Protein AF-A0A2H9QGA7-F1 (afdb_monomer)

Sequence (63 aa):
MFTAYKERENELKRKKGVKHVLVIKNFGKECGASLAHNHSQLITFPFIPDKIKREKEKAEEYY

Foldseek 3Di:
DVVVVVVVLVVQVPDPLFDDKDKAFQADVVSPDPDNDGDIDIDTDSDDPVVNVVVVVVVVVVD

Mean predicted aligned error: 3.21 Å

Solvent-accessible surface area (backbone atoms only — not comparable to full-atom values): 3942 Å² total; per-residue (Å²): 112,69,64,62,51,53,55,52,48,56,58,51,59,70,39,89,66,46,61,36,76,48,80,49,69,49,72,53,62,93,56,68,28,91,58,93,67,93,62,69,50,77,48,78,31,73,50,72,56,67,68,60,52,52,54,49,53,54,54,61,72,73,107

Structure (mmCIF, N/CA/C/O backbone):
data_AF-A0A2H9QGA7-F1
#
_entry.id   AF-A0A2H9QGA7-F1
#
loop_
_atom_site.group_PDB
_atom_site.id
_atom_site.type_symbol
_atom_site.label_atom_id
_atom_site.label_alt_id
_atom_site.label_comp_id
_atom_site.label_asym_id
_atom_site.label_entity_id
_atom_site.label_seq_id
_atom_site.pdbx_PDB_ins_code
_atom_site.Cartn_x
_atom_site.Cartn_y
_atom_site.Cartn_z
_atom_site.occupancy
_atom_site.B_iso_or_equiv
_atom_site.auth_seq_id
_atom_site.auth_comp_id
_atom_site.auth_asym_id
_atom_site.auth_atom_id
_atom_site.pdbx_PDB_model_num
ATOM 1 N N . MET A 1 1 ? 12.977 9.751 -0.938 1.00 78.75 1 MET A N 1
ATOM 2 C CA . MET A 1 1 ?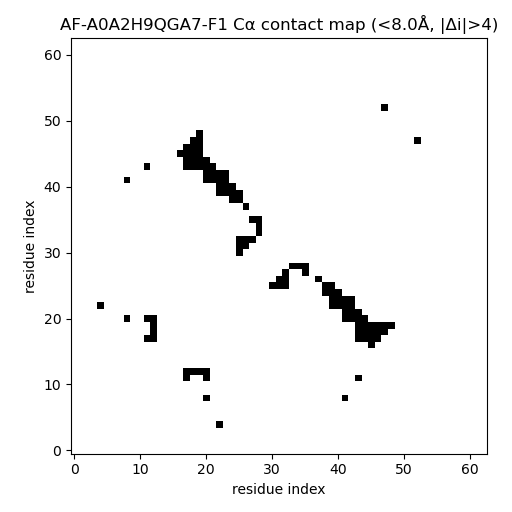 11.959 8.873 -1.568 1.00 78.75 1 MET A CA 1
ATOM 3 C C . MET A 1 1 ? 10.847 8.490 -0.593 1.00 78.75 1 MET A C 1
ATOM 5 O O . MET A 1 1 ? 9.698 8.765 -0.900 1.00 78.75 1 MET A O 1
ATOM 9 N N . PHE A 1 2 ? 11.157 7.949 0.593 1.00 93.88 2 PHE A N 1
ATOM 10 C CA . PHE A 1 2 ? 10.139 7.596 1.600 1.00 93.88 2 PHE A CA 1
ATOM 11 C C . PHE A 1 2 ? 9.240 8.765 2.033 1.00 93.88 2 PHE A C 1
ATOM 13 O O . PHE A 1 2 ? 8.048 8.564 2.239 1.00 93.88 2 PHE A O 1
ATOM 20 N N . THR A 1 3 ? 9.776 9.988 2.093 1.00 97.56 3 THR A N 1
ATOM 21 C CA . THR A 1 3 ? 8.990 11.202 2.369 1.00 97.56 3 T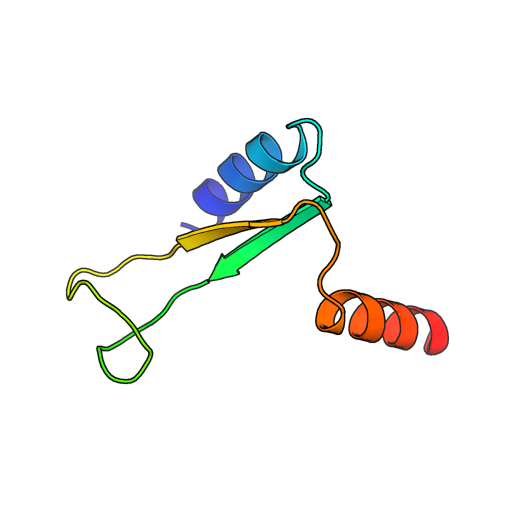HR A CA 1
ATOM 22 C C . THR A 1 3 ? 7.854 11.391 1.364 1.00 97.56 3 THR A C 1
ATOM 24 O O . THR A 1 3 ? 6.709 11.533 1.775 1.00 97.56 3 THR A O 1
ATOM 27 N N . ALA A 1 4 ? 8.139 11.263 0.063 1.00 96.88 4 ALA A N 1
ATOM 28 C CA . ALA A 1 4 ? 7.131 11.394 -0.990 1.00 96.88 4 ALA A CA 1
ATOM 29 C C . ALA A 1 4 ? 6.043 10.308 -0.894 1.00 96.88 4 ALA A C 1
ATOM 31 O O . ALA A 1 4 ? 4.868 10.579 -1.139 1.00 96.88 4 ALA A O 1
ATOM 32 N N . TYR A 1 5 ? 6.404 9.080 -0.495 1.00 97.56 5 TYR A N 1
ATOM 33 C CA . TYR A 1 5 ? 5.414 8.027 -0.243 1.00 97.56 5 TYR A CA 1
ATOM 34 C C . TYR A 1 5 ? 4.520 8.372 0.940 1.00 97.56 5 TYR A C 1
ATOM 36 O O . TYR A 1 5 ? 3.305 8.279 0.816 1.00 97.56 5 TYR A O 1
ATOM 44 N N . LYS A 1 6 ? 5.108 8.815 2.056 1.00 97.62 6 LYS A N 1
ATOM 45 C CA . LYS A 1 6 ? 4.374 9.186 3.269 1.00 97.62 6 LYS A CA 1
ATOM 46 C C . LYS A 1 6 ? 3.411 10.344 3.015 1.00 97.62 6 LYS A C 1
ATOM 48 O O . LYS A 1 6 ? 2.259 10.287 3.435 1.00 97.62 6 LYS A O 1
ATOM 53 N N . GLU A 1 7 ? 3.864 11.384 2.321 1.00 98.12 7 GLU A N 1
ATOM 54 C CA . GLU A 1 7 ? 3.027 12.529 1.947 1.00 98.12 7 GLU A CA 1
ATOM 55 C C . GLU A 1 7 ? 1.833 12.078 1.107 1.00 98.12 7 GLU A C 1
ATOM 57 O O . GLU A 1 7 ? 0.681 12.341 1.467 1.00 98.12 7 GLU A O 1
ATOM 62 N N . ARG A 1 8 ? 2.091 11.306 0.046 1.00 97.75 8 ARG A N 1
ATOM 63 C CA . ARG A 1 8 ? 1.031 10.843 -0.847 1.00 97.75 8 ARG A CA 1
ATOM 64 C C . ARG A 1 8 ? 0.078 9.859 -0.177 1.00 97.75 8 ARG A C 1
ATOM 66 O O . ARG A 1 8 ? -1.130 9.921 -0.393 1.00 97.75 8 ARG A O 1
ATOM 73 N N . GLU A 1 9 ? 0.595 8.958 0.647 1.00 97.81 9 GLU A N 1
ATOM 74 C CA . GLU A 1 9 ? -0.207 8.028 1.434 1.00 97.81 9 GLU A CA 1
ATOM 75 C C . GLU A 1 9 ? -1.149 8.783 2.381 1.00 97.81 9 GLU A C 1
ATOM 77 O O . GLU A 1 9 ? -2.344 8.488 2.422 1.00 97.81 9 GLU A O 1
ATOM 82 N N . ASN A 1 10 ? -0.643 9.794 3.093 1.00 97.25 10 ASN A N 1
ATOM 83 C CA . ASN A 1 10 ? -1.445 10.616 3.998 1.00 97.25 10 ASN A CA 1
ATOM 84 C C . ASN A 1 10 ? -2.558 11.367 3.262 1.00 97.25 10 ASN A C 1
ATOM 86 O O . ASN A 1 10 ? -3.672 11.466 3.773 1.00 97.25 10 ASN A O 1
ATOM 90 N N . GLU A 1 11 ? -2.287 11.883 2.063 1.00 98.00 11 GLU A N 1
ATOM 91 C CA . GLU A 1 11 ? -3.320 12.475 1.208 1.00 98.00 11 GLU A CA 1
ATOM 92 C C . GLU A 1 1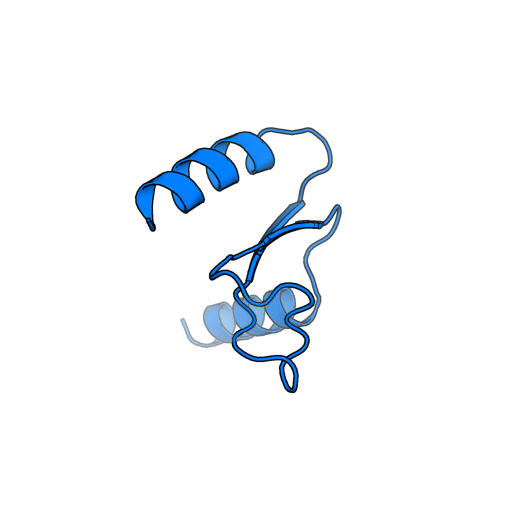1 ? -4.395 11.464 0.806 1.00 98.00 11 GLU A C 1
ATOM 94 O O . GLU A 1 11 ? -5.588 11.759 0.892 1.00 98.00 11 GLU A O 1
ATOM 99 N N . LEU A 1 12 ? -3.989 10.266 0.379 1.00 97.88 12 LEU A N 1
ATOM 100 C CA . LEU A 1 12 ? -4.910 9.225 -0.074 1.00 97.88 12 LEU A CA 1
ATOM 101 C C . LEU A 1 12 ? -5.775 8.683 1.068 1.00 97.88 12 LEU A C 1
ATOM 103 O O . LEU A 1 12 ? -6.971 8.487 0.867 1.00 97.88 12 LEU A O 1
ATOM 107 N N . LYS A 1 13 ? -5.214 8.517 2.272 1.00 95.75 13 LYS A N 1
ATOM 108 C CA . LYS A 1 13 ? -5.945 8.077 3.475 1.00 95.75 13 LYS A CA 1
ATOM 109 C C . LYS A 1 13 ? -7.082 9.019 3.877 1.00 95.75 13 LYS A C 1
ATOM 111 O O . LYS A 1 13 ? -8.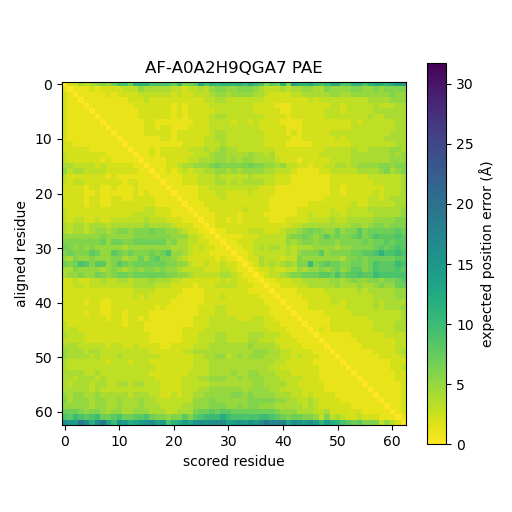035 8.575 4.505 1.00 95.75 13 LYS A O 1
ATOM 116 N N . ARG A 1 14 ? -7.014 10.304 3.507 1.00 97.00 14 ARG A N 1
ATOM 117 C CA . ARG A 1 14 ? -8.090 11.277 3.773 1.00 97.00 14 ARG A CA 1
ATOM 118 C C . ARG A 1 14 ? -9.271 11.159 2.807 1.00 97.00 14 ARG A C 1
ATOM 120 O O . ARG A 1 14 ? -10.318 11.751 3.057 1.00 97.00 14 ARG A O 1
ATOM 127 N N . LYS A 1 15 ? -9.135 10.427 1.696 1.00 97.56 15 LYS A N 1
ATOM 128 C CA . LYS A 1 15 ? -10.226 10.269 0.727 1.00 97.56 15 LYS A CA 1
ATOM 129 C C . LYS A 1 15 ? -11.300 9.329 1.269 1.00 97.56 15 LYS A C 1
ATOM 131 O O . LYS A 1 15 ? -11.007 8.224 1.725 1.00 97.56 15 LYS A O 1
ATOM 136 N N . LYS A 1 16 ? -12.566 9.745 1.155 1.00 97.12 16 LYS A N 1
ATOM 137 C CA . LYS A 1 16 ? -13.716 8.927 1.556 1.00 97.12 16 LYS A CA 1
ATOM 138 C C . LYS A 1 16 ? -13.678 7.579 0.837 1.00 97.12 16 LYS A C 1
ATOM 140 O O . LYS A 1 16 ? -13.512 7.517 -0.377 1.00 97.12 16 LYS A O 1
ATOM 145 N N . GLY A 1 17 ? -13.859 6.510 1.605 1.00 96.50 17 GLY A N 1
ATOM 146 C CA . GLY A 1 17 ? -13.898 5.149 1.085 1.00 96.50 17 GLY A CA 1
ATOM 147 C C . GLY A 1 17 ? -12.536 4.473 0.973 1.00 96.50 17 GLY A C 1
ATOM 148 O O . GLY A 1 17 ? -12.527 3.265 0.813 1.00 96.50 17 GLY A O 1
ATOM 149 N N . VAL A 1 18 ? -11.406 5.173 1.123 1.00 98.12 18 VAL A N 1
ATOM 150 C CA . VAL A 1 18 ? -10.095 4.513 1.222 1.00 98.12 18 VAL A CA 1
ATOM 151 C C . VAL A 1 18 ? -9.946 3.910 2.616 1.00 98.12 18 VAL A C 1
ATOM 153 O O . VAL A 1 18 ? -10.070 4.613 3.615 1.00 98.12 18 VAL A O 1
ATOM 156 N N . LYS A 1 19 ? -9.670 2.605 2.689 1.00 97.12 19 LYS A N 1
ATOM 157 C CA . LYS A 1 19 ? -9.419 1.898 3.955 1.00 97.12 19 LYS A CA 1
ATOM 158 C C . LYS A 1 19 ? -7.986 1.409 4.099 1.00 97.12 19 LYS A C 1
ATOM 160 O O . LYS A 1 19 ? -7.495 1.311 5.217 1.00 97.12 19 LYS A O 1
ATOM 165 N N . HIS A 1 20 ? -7.300 1.142 2.993 1.00 97.44 20 HIS A N 1
ATOM 166 C CA . HIS A 1 20 ? -5.898 0.745 3.013 1.00 97.44 20 HIS A CA 1
ATOM 167 C C . HIS A 1 20 ? -5.145 1.352 1.828 1.00 97.44 20 HIS A C 1
ATOM 169 O O . HIS A 1 20 ? -5.706 1.494 0.740 1.00 97.44 20 HIS A O 1
ATOM 175 N N . VAL A 1 21 ? -3.877 1.700 2.040 1.00 97.81 21 VAL A N 1
ATOM 176 C CA . VAL A 1 21 ? -2.961 2.155 0.991 1.00 97.81 21 VAL A CA 1
ATOM 177 C C . VAL A 1 21 ? -1.747 1.241 1.023 1.00 97.81 21 VAL A C 1
ATOM 179 O O . VAL A 1 21 ? -1.125 1.085 2.068 1.00 97.81 21 VAL A O 1
ATOM 182 N N . LEU A 1 22 ? -1.427 0.640 -0.116 1.00 96.88 22 LEU A N 1
ATOM 183 C CA . LEU A 1 22 ? -0.286 -0.245 -0.286 1.00 96.88 22 LEU A CA 1
ATOM 184 C C . LEU A 1 22 ? 0.750 0.434 -1.182 1.00 96.88 22 LEU A C 1
ATOM 186 O O . LEU A 1 22 ? 0.429 0.843 -2.298 1.00 96.88 22 LEU A O 1
ATOM 190 N N . VAL A 1 23 ? 1.990 0.524 -0.706 1.00 96.75 23 VAL A N 1
ATOM 191 C CA . VAL A 1 23 ? 3.147 0.954 -1.501 1.00 96.75 23 VAL A CA 1
ATOM 192 C C . VAL A 1 23 ? 3.886 -0.301 -1.965 1.00 96.75 23 VAL A C 1
ATOM 194 O O . VAL A 1 23 ? 4.325 -1.087 -1.129 1.00 96.75 23 VAL A O 1
ATOM 197 N N . ILE A 1 24 ? 4.039 -0.491 -3.277 1.00 96.12 24 ILE A N 1
ATOM 198 C CA . ILE A 1 24 ? 4.790 -1.619 -3.850 1.00 96.12 24 ILE A CA 1
ATOM 199 C C . ILE A 1 24 ? 5.887 -1.141 -4.790 1.00 96.12 24 ILE A C 1
ATOM 201 O O . ILE A 1 24 ? 5.796 -0.076 -5.404 1.00 96.12 24 ILE A O 1
ATOM 205 N N . LYS A 1 25 ? 6.914 -1.971 -4.938 1.00 95.25 25 LYS A N 1
ATOM 206 C CA . LYS A 1 25 ? 7.966 -1.794 -5.927 1.00 95.25 25 LYS A CA 1
ATOM 207 C C . LYS A 1 25 ? 8.282 -3.135 -6.564 1.00 95.25 25 LYS A C 1
ATOM 209 O O . LYS A 1 25 ? 8.785 -4.028 -5.890 1.00 95.25 25 LYS A O 1
ATOM 214 N N . ASN A 1 26 ? 8.035 -3.232 -7.862 1.00 95.56 26 ASN A N 1
ATOM 215 C CA . ASN A 1 26 ? 8.429 -4.383 -8.659 1.00 95.56 26 ASN A CA 1
ATOM 216 C C . ASN A 1 26 ? 9.754 -4.045 -9.342 1.00 95.56 26 ASN A C 1
ATOM 218 O O . ASN A 1 26 ? 9.868 -3.007 -9.994 1.00 95.56 26 ASN A O 1
ATOM 222 N N . PHE A 1 27 ? 10.764 -4.896 -9.175 1.00 94.38 27 PHE A N 1
ATOM 223 C CA . PHE A 1 27 ? 12.064 -4.716 -9.815 1.00 94.38 27 PHE A CA 1
ATOM 224 C C . PHE A 1 27 ? 12.336 -5.856 -10.791 1.00 94.38 27 PHE A C 1
ATOM 226 O O . PHE A 1 27 ? 12.373 -7.017 -10.393 1.00 94.38 27 PHE A O 1
ATOM 233 N N . GLY A 1 28 ? 12.556 -5.505 -12.059 1.00 92.62 28 GLY A N 1
ATOM 234 C CA . GLY A 1 28 ? 12.776 -6.466 -13.137 1.00 92.62 28 GLY A CA 1
ATOM 235 C C . GLY A 1 28 ? 11.478 -7.012 -13.738 1.00 92.62 28 GLY A C 1
ATOM 236 O O . GLY A 1 28 ? 10.433 -7.072 -13.088 1.00 92.62 28 GLY A O 1
ATOM 237 N N . LYS A 1 29 ? 11.558 -7.403 -15.014 1.00 91.50 29 LYS A N 1
ATOM 238 C CA . LYS A 1 29 ? 10.415 -7.899 -15.796 1.00 91.50 29 LYS A CA 1
ATOM 239 C C . LYS A 1 29 ? 9.790 -9.151 -15.174 1.00 91.50 29 LYS A C 1
ATOM 241 O O . LYS A 1 29 ? 8.570 -9.227 -15.077 1.00 91.50 29 LYS A O 1
ATOM 246 N N . GLU A 1 30 ? 10.624 -10.069 -14.685 1.00 94.50 30 GLU A N 1
ATOM 247 C CA . GLU A 1 30 ? 10.195 -11.323 -14.042 1.00 94.50 30 GLU A CA 1
ATOM 248 C C . GLU A 1 30 ? 9.357 -11.092 -12.775 1.00 94.50 30 GLU A C 1
ATOM 250 O O . GLU A 1 30 ? 8.499 -11.897 -12.430 1.00 94.50 30 GLU A O 1
ATOM 255 N N . CYS A 1 31 ? 9.545 -9.950 -12.108 1.00 91.75 31 CYS A N 1
ATOM 256 C CA . CYS A 1 31 ? 8.777 -9.554 -10.926 1.00 91.75 31 CYS A CA 1
ATOM 257 C C . CYS A 1 31 ? 7.542 -8.703 -11.276 1.00 91.75 31 CYS A C 1
ATOM 259 O O . CYS A 1 31 ? 6.957 -8.075 -10.395 1.00 91.75 31 CYS A O 1
ATOM 261 N N . GLY A 1 32 ? 7.170 -8.617 -12.558 1.00 89.12 32 GLY A N 1
ATOM 262 C CA . GLY A 1 32 ? 6.009 -7.854 -13.016 1.00 89.12 32 GLY A CA 1
ATOM 263 C C . GLY A 1 32 ? 6.256 -6.355 -13.206 1.00 89.12 32 GLY A C 1
ATOM 264 O O . GLY A 1 32 ? 5.296 -5.583 -13.225 1.00 89.12 32 GLY A O 1
ATOM 265 N N . ALA A 1 33 ? 7.510 -5.904 -13.344 1.00 91.94 33 ALA A N 1
ATOM 266 C CA . ALA A 1 33 ? 7.776 -4.532 -13.774 1.00 91.94 33 ALA A CA 1
ATOM 267 C C . ALA A 1 33 ? 7.458 -4.387 -15.272 1.00 91.94 33 ALA A C 1
ATOM 269 O O . ALA A 1 33 ? 8.113 -4.992 -16.120 1.00 91.94 33 ALA A O 1
ATOM 270 N N . SER A 1 34 ? 6.460 -3.567 -15.605 1.00 91.19 34 SER A N 1
ATOM 271 C CA . SER A 1 34 ? 6.067 -3.308 -16.997 1.00 91.19 34 SER A CA 1
ATOM 272 C C . SER A 1 34 ? 6.965 -2.285 -17.697 1.00 91.19 34 SER A C 1
ATOM 274 O O . SER A 1 34 ? 7.007 -2.232 -18.923 1.00 91.19 34 SER A O 1
ATOM 276 N N . LEU A 1 35 ? 7.673 -1.456 -16.926 1.00 91.00 35 LEU A N 1
ATOM 277 C CA . LEU A 1 35 ? 8.549 -0.400 -17.423 1.00 91.00 35 LEU A CA 1
ATOM 278 C C . LEU A 1 35 ? 9.969 -0.63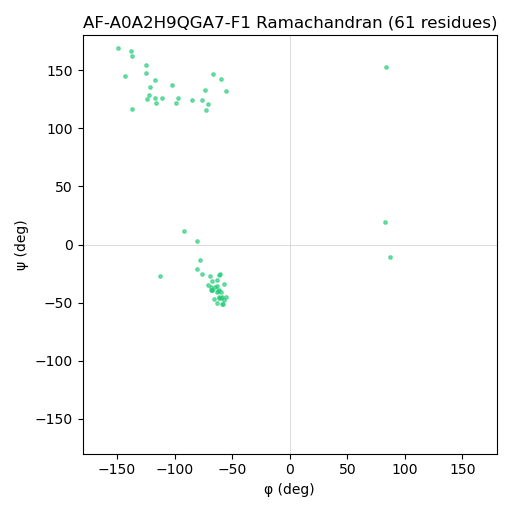3 -16.911 1.00 91.00 35 LEU A C 1
ATOM 280 O O . LEU A 1 35 ? 10.168 -0.915 -15.732 1.00 91.00 35 LEU A O 1
ATOM 284 N N . ALA A 1 36 ? 10.954 -0.489 -17.802 1.00 90.56 36 ALA A N 1
ATOM 285 C CA . ALA A 1 36 ? 12.364 -0.685 -17.463 1.00 90.56 36 ALA A CA 1
ATOM 286 C C . ALA A 1 36 ? 12.913 0.415 -16.539 1.00 90.56 36 ALA A C 1
ATOM 288 O O . ALA A 1 36 ? 13.849 0.180 -15.777 1.00 90.56 36 ALA A O 1
ATOM 289 N N . HIS A 1 37 ? 12.335 1.620 -16.596 1.00 94.94 37 HIS A N 1
ATOM 290 C CA . HIS A 1 37 ? 12.722 2.701 -15.699 1.00 94.94 37 HIS A CA 1
ATOM 291 C C . HIS A 1 37 ? 12.336 2.369 -14.254 1.00 94.94 37 HIS A C 1
ATOM 293 O O . HIS A 1 37 ? 11.312 1.742 -13.986 1.00 94.94 37 HIS A O 1
ATOM 299 N N . ASN A 1 38 ? 13.140 2.831 -13.303 1.00 93.44 38 ASN A N 1
ATOM 300 C CA . ASN A 1 38 ? 12.930 2.543 -11.891 1.00 93.44 38 ASN A CA 1
ATOM 301 C C . ASN A 1 38 ? 11.696 3.288 -11.349 1.00 93.44 38 ASN A C 1
ATOM 303 O O . ASN A 1 38 ? 11.656 4.517 -11.390 1.00 93.44 38 ASN A O 1
ATOM 307 N N . HIS A 1 39 ? 10.709 2.558 -10.826 1.00 94.56 39 HIS A N 1
ATOM 308 C CA . HIS A 1 39 ? 9.466 3.129 -10.307 1.00 94.56 39 HIS A CA 1
ATOM 309 C C . HIS A 1 39 ? 8.884 2.301 -9.152 1.00 94.56 39 HIS A C 1
ATOM 311 O O . HIS A 1 39 ? 9.330 1.191 -8.866 1.00 94.56 39 HIS A O 1
ATOM 317 N N . SER A 1 40 ? 7.886 2.877 -8.485 1.00 95.94 40 SER A N 1
ATOM 318 C CA . SER A 1 40 ? 7.072 2.249 -7.442 1.00 95.94 40 SER A CA 1
ATOM 319 C C . SER A 1 40 ? 5.611 2.632 -7.673 1.00 95.94 40 SER A C 1
ATOM 321 O O . SER A 1 40 ? 5.330 3.612 -8.365 1.00 95.94 40 SER A O 1
ATOM 323 N N . GLN A 1 41 ? 4.680 1.893 -7.082 1.00 96.38 41 GLN A N 1
ATOM 324 C CA . GLN A 1 41 ? 3.244 2.113 -7.232 1.00 96.38 41 GLN A 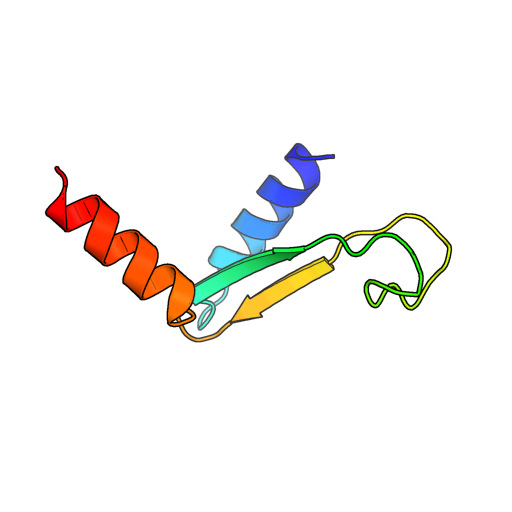CA 1
ATOM 325 C C . GLN A 1 41 ? 2.581 2.282 -5.863 1.00 96.38 41 GLN A C 1
ATOM 327 O O . GLN A 1 41 ? 3.009 1.688 -4.874 1.00 96.38 41 GLN A O 1
ATOM 332 N N . LEU A 1 42 ? 1.524 3.094 -5.817 1.00 97.25 42 LEU A N 1
ATOM 333 C CA . LEU A 1 42 ? 0.628 3.219 -4.669 1.00 97.25 42 LEU A CA 1
ATOM 334 C C . LEU A 1 42 ? -0.766 2.763 -5.088 1.00 97.25 42 LEU A C 1
ATOM 336 O O . LEU A 1 42 ? -1.316 3.275 -6.061 1.00 97.25 42 LEU A O 1
ATOM 340 N N . ILE A 1 43 ? -1.338 1.826 -4.339 1.00 97.12 43 ILE A N 1
ATOM 341 C CA . ILE A 1 43 ? -2.645 1.227 -4.619 1.00 97.12 43 ILE A CA 1
ATOM 342 C C . ILE A 1 43 ? -3.552 1.462 -3.414 1.00 97.12 43 ILE A C 1
ATOM 344 O O . ILE A 1 43 ? -3.178 1.162 -2.282 1.00 97.12 43 ILE A O 1
ATOM 348 N N . THR A 1 44 ? -4.749 2.002 -3.643 1.00 98.19 44 THR A N 1
ATOM 349 C CA . THR A 1 44 ? -5.752 2.212 -2.591 1.00 98.19 44 THR A CA 1
ATOM 350 C C . THR A 1 44 ? -6.835 1.149 -2.655 1.00 98.19 44 THR A C 1
ATOM 352 O O . THR A 1 44 ? -7.362 0.881 -3.733 1.00 98.19 44 THR A O 1
ATOM 355 N N . PHE A 1 45 ? -7.237 0.625 -1.502 1.00 97.94 45 PHE A N 1
ATOM 356 C CA . PHE A 1 45 ? -8.321 -0.344 -1.387 1.00 97.94 45 PHE A CA 1
ATOM 357 C C . PHE A 1 45 ? -9.479 0.226 -0.563 1.00 97.94 45 PHE A C 1
ATOM 359 O O . PHE A 1 45 ? -9.232 0.880 0.460 1.00 97.94 45 PHE A O 1
ATOM 366 N N . PRO A 1 46 ? -10.740 -0.056 -0.945 1.00 97.75 46 PRO A N 1
ATOM 367 C CA . PRO A 1 46 ? -11.901 0.323 -0.147 1.00 97.75 46 PRO A CA 1
ATOM 368 C C . PRO A 1 46 ? -12.192 -0.629 1.024 1.00 97.75 46 PRO A C 1
ATOM 370 O O . PRO A 1 46 ? -13.151 -0.451 1.774 1.00 97.75 46 PRO A O 1
ATOM 373 N N . PHE A 1 47 ? -11.341 -1.635 1.209 1.00 97.62 47 PHE A N 1
ATOM 374 C CA . PHE A 1 47 ? -11.371 -2.608 2.293 1.00 97.62 47 PHE A CA 1
ATOM 375 C C . PHE A 1 47 ? -9.946 -2.851 2.809 1.00 97.62 47 PHE A C 1
ATOM 377 O O . PHE A 1 47 ? -8.970 -2.461 2.170 1.00 97.62 47 PHE A O 1
ATOM 384 N N . ILE A 1 48 ? -9.822 -3.499 3.969 1.00 97.25 48 ILE A N 1
ATOM 385 C CA . ILE A 1 48 ? -8.527 -3.983 4.463 1.00 97.25 48 ILE A CA 1
ATOM 386 C C . ILE A 1 48 ? -8.264 -5.360 3.835 1.00 97.25 48 ILE A C 1
ATOM 388 O O . ILE A 1 48 ? -9.118 -6.235 3.992 1.00 97.25 48 ILE A O 1
ATOM 392 N N . PRO A 1 49 ? -7.140 -5.584 3.129 1.00 97.06 49 PRO A N 1
ATOM 393 C CA . PRO A 1 49 ? -6.800 -6.907 2.605 1.00 97.06 49 PRO A CA 1
ATOM 394 C C . PRO A 1 49 ? -6.664 -7.950 3.723 1.00 97.06 49 PRO A C 1
ATOM 396 O O . PRO A 1 49 ? -6.108 -7.655 4.780 1.00 97.06 49 PRO A O 1
ATOM 399 N N . ASP A 1 50 ? -7.112 -9.185 3.492 1.00 97.31 50 ASP A N 1
ATOM 400 C CA . ASP A 1 50 ? -7.194 -10.203 4.555 1.00 97.31 50 ASP A CA 1
ATOM 401 C C . ASP A 1 50 ? -5.839 -10.591 5.147 1.00 97.31 50 ASP A C 1
ATOM 403 O O . ASP A 1 50 ? -5.747 -10.896 6.332 1.00 97.31 50 ASP A O 1
ATOM 407 N N . LYS A 1 51 ? -4.765 -10.531 4.352 1.00 96.50 51 LYS A N 1
ATOM 408 C CA . LYS A 1 51 ? -3.405 -10.731 4.86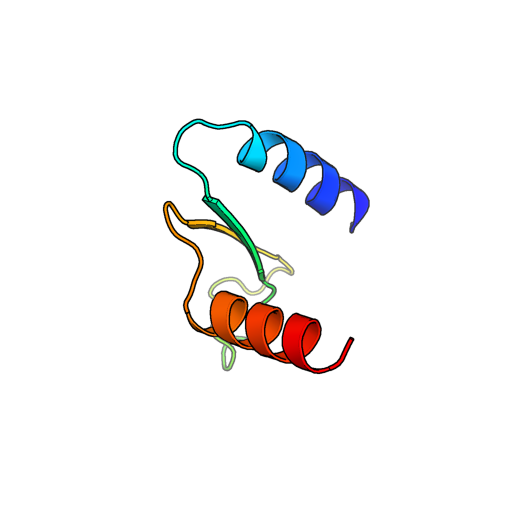6 1.00 96.50 51 LYS A CA 1
ATOM 409 C C . LYS A 1 51 ? -3.068 -9.710 5.960 1.00 96.50 51 LYS A C 1
ATOM 411 O O . LYS A 1 51 ? -2.585 -10.105 7.011 1.00 96.50 51 LYS A O 1
ATOM 416 N N . ILE A 1 52 ? -3.393 -8.436 5.731 1.00 96.75 52 ILE A N 1
ATOM 417 C CA . ILE A 1 52 ? -3.145 -7.347 6.685 1.00 96.75 52 ILE A CA 1
ATOM 418 C C . ILE A 1 52 ? -4.027 -7.498 7.927 1.00 96.75 52 ILE A C 1
ATOM 420 O O . ILE A 1 52 ? -3.549 -7.276 9.035 1.00 96.75 52 ILE A O 1
ATOM 424 N N . LYS A 1 53 ? -5.293 -7.915 7.764 1.00 96.81 53 LYS A N 1
ATOM 425 C CA . LYS A 1 53 ? -6.169 -8.223 8.910 1.00 96.81 53 LYS A CA 1
ATOM 426 C C . LYS A 1 53 ? -5.551 -9.302 9.802 1.00 96.81 53 LYS A C 1
ATOM 428 O O . LYS A 1 53 ? -5.380 -9.065 10.988 1.00 96.81 53 LYS A O 1
ATOM 433 N N . ARG A 1 54 ? -5.130 -10.427 9.212 1.00 97.56 54 ARG A N 1
ATOM 434 C CA . ARG A 1 54 ? -4.521 -11.547 9.947 1.00 97.56 54 ARG A CA 1
ATOM 435 C C . ARG A 1 54 ? -3.212 -11.173 10.635 1.00 97.56 54 ARG A C 1
ATOM 437 O O . ARG A 1 54 ? -2.949 -11.634 11.737 1.00 97.56 54 ARG A O 1
ATOM 444 N N . GLU A 1 55 ? -2.369 -10.376 9.982 1.00 96.62 55 GLU A N 1
ATOM 445 C CA . GLU A 1 55 ? -1.122 -9.890 10.588 1.00 96.62 55 GLU A CA 1
ATOM 446 C C . GLU A 1 55 ? -1.404 -9.001 11.801 1.00 96.62 55 GLU A C 1
ATOM 448 O O . GLU A 1 55 ? -0.745 -9.148 12.827 1.00 96.62 55 GLU A O 1
ATOM 453 N N . LYS A 1 56 ? -2.416 -8.132 11.706 1.00 95.88 56 LYS A N 1
ATOM 454 C CA . LYS A 1 56 ? -2.865 -7.306 12.825 1.00 95.88 56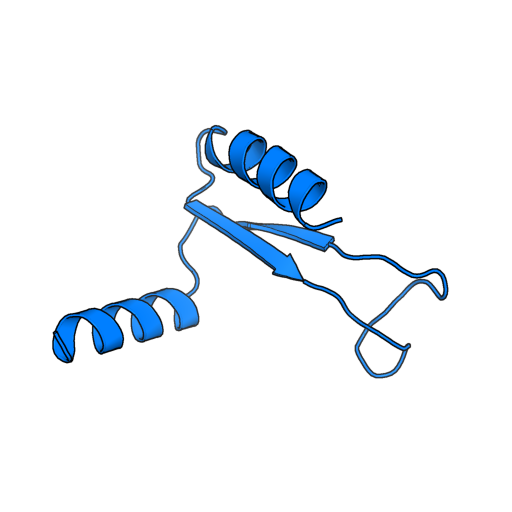 LYS A CA 1
ATOM 455 C C . LYS A 1 56 ? -3.411 -8.163 13.975 1.00 95.88 56 LYS A C 1
ATOM 457 O O . LYS A 1 56 ? -2.965 -7.984 15.099 1.00 95.88 56 LYS A O 1
ATOM 462 N N . GLU A 1 57 ? -4.325 -9.090 13.689 1.00 97.25 57 GLU A N 1
ATOM 463 C CA . GLU A 1 57 ? -4.935 -9.979 14.694 1.00 97.25 57 GLU A CA 1
ATOM 464 C C . GLU A 1 57 ? -3.868 -10.760 15.472 1.00 97.25 57 GLU A C 1
ATOM 466 O O . GLU A 1 57 ? -3.888 -10.784 16.696 1.00 97.25 57 GLU A O 1
ATOM 471 N N . LYS A 1 58 ? -2.875 -11.324 14.773 1.00 97.44 58 LYS A N 1
ATOM 472 C CA . LYS A 1 58 ? -1.757 -12.033 15.415 1.00 97.44 58 LYS A CA 1
ATOM 473 C C . LYS A 1 58 ? -0.872 -11.128 16.267 1.00 97.44 58 LYS A C 1
ATOM 475 O O . LYS A 1 58 ? -0.348 -11.571 17.282 1.00 97.44 58 LYS A O 1
ATOM 480 N N . ALA A 1 59 ? -0.656 -9.887 15.834 1.00 97.19 59 ALA A N 1
ATOM 481 C CA . ALA A 1 59 ? 0.115 -8.923 16.612 1.00 97.19 59 ALA A CA 1
ATOM 482 C C . ALA A 1 59 ? -0.628 -8.506 17.892 1.00 97.19 59 ALA A C 1
ATOM 484 O O . ALA A 1 59 ? 0.015 -8.318 18.918 1.00 97.19 59 ALA A O 1
ATOM 485 N N . GLU A 1 60 ? -1.959 -8.390 17.830 1.00 96.69 60 GLU A N 1
ATOM 486 C CA . GLU A 1 60 ? -2.820 -8.112 18.986 1.00 96.69 60 GLU A CA 1
ATOM 487 C C . GLU A 1 60 ? -2.922 -9.313 19.939 1.00 96.69 60 GLU A C 1
ATOM 489 O O . GLU A 1 60 ? -2.980 -9.110 21.140 1.00 96.69 60 GLU A O 1
ATOM 494 N N . GLU A 1 61 ? -2.905 -10.553 19.440 1.00 97.06 61 GLU A N 1
ATOM 495 C CA . GLU A 1 61 ? -2.906 -11.763 20.283 1.00 97.06 61 GLU A CA 1
ATOM 496 C C . GLU A 1 61 ? -1.603 -11.936 21.082 1.00 97.06 61 GLU A C 1
ATOM 498 O O . GLU A 1 61 ? -1.608 -12.489 22.179 1.00 97.06 61 GLU A O 1
ATOM 503 N N . TYR A 1 62 ? -0.477 -11.485 20.527 1.00 95.56 62 TYR A N 1
ATOM 504 C CA . TYR A 1 62 ? 0.834 -11.623 21.160 1.00 95.56 62 TYR A CA 1
ATOM 505 C C . TYR A 1 62 ? 1.080 -10.626 22.310 1.00 95.56 62 TYR A C 1
ATOM 507 O O . TYR A 1 62 ? 1.927 -10.900 23.162 1.00 95.56 62 TYR A O 1
ATOM 515 N N . TYR A 1 63 ? 0.405 -9.472 22.309 1.00 85.94 63 TYR A N 1
ATOM 516 C CA . TYR A 1 63 ? 0.625 -8.365 23.252 1.00 85.94 63 TYR A CA 1
ATOM 517 C C . TYR A 1 63 ? -0.426 -8.338 24.363 1.00 85.94 63 TYR A C 1
ATOM 519 O O . TYR A 1 63 ? -0.018 -8.258 25.544 1.00 85.94 63 TYR A O 1
#

pLDDT: mean 95.6, std 3.28, range [78.75, 98.19]

Secondary structure (DSSP, 8-state):
-HHHHHHHHHHHHTSTT--EEEEE---SGGGT--SSS---EEEEESS--H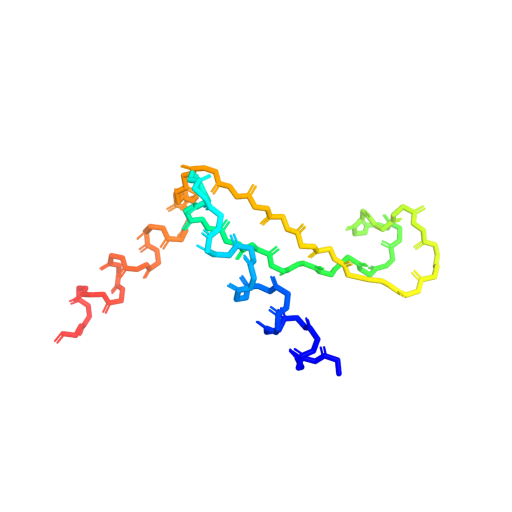HHHHHHHHHHHH-

Nearest PDB structures (foldseek):
  2h39-assembly1_B  TM=9.660E-01  e=1.002E-02  Arabidopsis thaliana
  2h39-assembly1_A  TM=9.658E-01  e=1.002E-02  Arabidopsis thaliana
  1y23-assembly3_E  TM=6.725E-01  e=5.428E-01  Bacillus subtilis
  3fit-assembly1_A-2  TM=6.232E-01  e=4.730E-01  Homo sapiens
  6vqi-assembly1_a  TM=2.708E-01  e=2.303E+00  Rattus norvegicus

Radius of gyration: 14.48 Å; Cα contacts (8 Å, |Δi|>4): 58; chains: 1; bounding box: 27×25×41 Å